Protein AF-A0A958GNP7-F1 (afdb_monomer)

Secondary structure (DSSP, 8-state):
---PPP----EE-TTS-EE--PPP-TT-EEEEEEEEEEEEEEETTEEEEEETTTEEEEE----HHHHHHHHHTTTSEEEEEEEEEE-SSSEEEEEEEEEEPPP-----

Structure (mmCIF, N/CA/C/O backbone):
data_AF-A0A958GNP7-F1
#
_entry.id   AF-A0A958GNP7-F1
#
loop_
_atom_site.group_PDB
_atom_site.id
_atom_site.type_symbol
_atom_site.label_atom_id
_atom_site.label_alt_id
_atom_site.label_comp_id
_atom_site.label_asym_id
_atom_site.label_entity_id
_atom_site.label_seq_id
_atom_site.pdbx_PDB_ins_code
_atom_site.Cartn_x
_atom_site.Cartn_y
_atom_site.Cartn_z
_atom_site.occupancy
_atom_site.B_iso_or_equiv
_atom_site.auth_seq_id
_atom_site.auth_comp_id
_atom_site.auth_asym_id
_atom_site.auth_atom_id
_atom_site.pdbx_PDB_model_num
ATOM 1 N N . MET A 1 1 ? -45.676 4.763 10.091 1.00 41.06 1 MET A N 1
ATOM 2 C CA . MET A 1 1 ? -45.450 4.295 8.708 1.00 41.06 1 MET A CA 1
ATOM 3 C C . MET A 1 1 ? -45.368 5.550 7.870 1.00 41.06 1 MET A C 1
ATOM 5 O O . MET A 1 1 ? -46.288 6.342 7.976 1.00 41.06 1 MET A O 1
ATOM 9 N N . GLU A 1 2 ? -44.311 5.912 7.168 1.00 41.28 2 GLU A N 1
ATOM 10 C CA . GLU A 1 2 ? -42.988 5.358 6.889 1.00 41.28 2 GLU A CA 1
ATOM 11 C C . GLU A 1 2 ? -42.055 6.581 6.868 1.00 41.28 2 GLU A C 1
ATOM 13 O O . GLU A 1 2 ? -42.448 7.650 6.404 1.00 41.28 2 GLU A O 1
ATOM 18 N N . GLN A 1 3 ? -40.865 6.460 7.456 1.00 43.28 3 GLN A N 1
ATOM 19 C CA . GLN A 1 3 ? -39.805 7.448 7.273 1.00 43.28 3 GLN A CA 1
ATOM 20 C C . GLN A 1 3 ? -39.171 7.158 5.918 1.00 43.28 3 GLN A C 1
ATOM 22 O O . GLN A 1 3 ? -38.467 6.157 5.794 1.00 43.28 3 GLN A O 1
ATOM 27 N N . ASP A 1 4 ? -39.429 8.003 4.925 1.00 42.53 4 ASP A N 1
ATOM 28 C CA . ASP A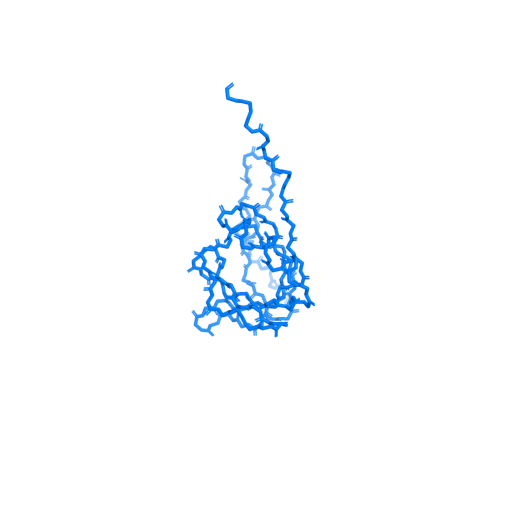 1 4 ? -38.684 7.953 3.672 1.00 42.53 4 ASP A CA 1
ATOM 29 C C . ASP A 1 4 ? -37.436 8.830 3.822 1.00 42.53 4 ASP A C 1
ATOM 31 O O . ASP A 1 4 ? -37.519 10.009 4.182 1.00 42.53 4 ASP A O 1
ATOM 35 N N . LYS A 1 5 ? -36.268 8.200 3.698 1.00 41.00 5 LYS A N 1
ATOM 36 C CA . LYS A 1 5 ? -34.962 8.799 3.980 1.00 41.00 5 LYS A CA 1
ATOM 37 C C . LYS A 1 5 ? -34.592 9.779 2.868 1.00 41.00 5 LYS A C 1
ATOM 39 O O . LYS A 1 5 ? -34.720 9.477 1.688 1.00 41.00 5 LYS A O 1
ATOM 44 N N . SER A 1 6 ? -34.067 10.930 3.272 1.00 45.16 6 SER A N 1
ATOM 45 C CA . SER A 1 6 ? -33.515 11.972 2.408 1.00 45.16 6 SER A CA 1
ATOM 46 C C . SER A 1 6 ? -32.480 11.400 1.419 1.00 45.16 6 SER A C 1
ATOM 48 O O . SER A 1 6 ? -31.610 10.641 1.855 1.00 45.16 6 SER A O 1
ATOM 50 N N . PRO A 1 7 ? -32.524 11.763 0.124 1.00 48.25 7 PRO A N 1
ATOM 51 C CA . PRO A 1 7 ? -31.568 11.279 -0.863 1.00 48.25 7 PRO A CA 1
ATOM 52 C C . PRO A 1 7 ? -30.202 11.907 -0.581 1.00 48.25 7 PRO A C 1
ATOM 54 O O . PRO A 1 7 ? -30.038 13.123 -0.661 1.00 48.25 7 PRO A O 1
ATOM 57 N N . SER A 1 8 ? -29.228 11.080 -0.207 1.00 59.06 8 SER A N 1
ATOM 58 C CA . SER A 1 8 ? -27.822 11.473 -0.142 1.00 59.06 8 SER A CA 1
ATOM 59 C C . SER A 1 8 ? -27.361 11.933 -1.526 1.00 59.06 8 SER A C 1
ATOM 61 O O . SER A 1 8 ? -27.669 11.279 -2.518 1.00 59.06 8 SER A O 1
ATOM 63 N N . GLU A 1 9 ? -26.655 13.058 -1.572 1.00 55.03 9 GLU A N 1
ATOM 64 C CA . GLU A 1 9 ? -26.189 13.778 -2.761 1.00 55.03 9 GLU A CA 1
ATOM 65 C C . GLU A 1 9 ? -25.410 12.864 -3.721 1.00 55.03 9 GLU A C 1
ATOM 67 O O . GLU A 1 9 ? -24.232 12.568 -3.532 1.00 55.03 9 GLU A O 1
ATOM 72 N N . LEU A 1 10 ? -26.105 12.387 -4.747 1.00 58.25 10 LEU A N 1
ATOM 73 C CA . LEU A 1 10 ? -25.548 11.620 -5.848 1.00 58.25 10 LEU A CA 1
ATOM 74 C C . LEU A 1 10 ? -25.037 12.619 -6.899 1.00 58.25 10 LEU A C 1
ATOM 76 O O . LEU A 1 10 ? -25.832 13.219 -7.620 1.00 58.25 10 LEU A O 1
ATOM 80 N N . GLU A 1 11 ? -23.723 12.847 -6.949 1.00 62.84 11 GLU A N 1
ATOM 81 C CA . GLU A 1 11 ? -23.093 13.703 -7.965 1.00 62.84 11 GLU A CA 1
ATOM 82 C C . GLU A 1 11 ? -22.862 12.876 -9.239 1.00 62.84 11 GLU A C 1
ATOM 84 O O . GLU A 1 11 ? -22.162 11.866 -9.201 1.00 62.84 11 GLU A O 1
ATOM 89 N N . GLU A 1 12 ? -23.450 13.271 -10.371 1.00 65.25 12 GLU A N 1
ATOM 90 C CA . GLU A 1 12 ? -23.103 12.692 -11.674 1.00 65.25 12 GLU A CA 1
ATOM 91 C C . GLU A 1 12 ? -21.797 13.317 -12.181 1.00 65.25 12 GLU A C 1
ATOM 93 O O . GLU A 1 12 ? -21.684 14.539 -12.302 1.00 65.25 12 GLU A O 1
ATOM 98 N N . ASP A 1 13 ? -20.791 12.488 -12.461 1.00 70.62 13 ASP A N 1
ATOM 99 C CA . ASP A 1 13 ? -19.534 12.951 -13.041 1.00 70.62 13 ASP A CA 1
ATOM 100 C C . ASP A 1 13 ? -19.658 13.232 -14.553 1.00 70.62 13 ASP A C 1
ATOM 102 O O . ASP A 1 13 ? -20.675 12.964 -15.198 1.00 70.62 13 ASP A O 1
ATOM 106 N N . SER A 1 14 ? -18.592 13.765 -15.161 1.00 70.00 14 SER A N 1
ATOM 107 C CA . SER A 1 14 ? -18.553 14.099 -16.595 1.00 70.00 14 SER A CA 1
ATOM 108 C C . SER A 1 14 ? -18.726 12.902 -17.542 1.00 70.00 14 SER A C 1
ATOM 110 O O . SER A 1 14 ? -18.823 13.096 -18.753 1.00 70.00 14 SER A O 1
ATOM 112 N N . PHE A 1 15 ? -18.730 11.679 -17.015 1.00 71.31 15 PHE A N 1
ATOM 113 C CA . PHE A 1 15 ? -18.902 10.436 -17.759 1.00 71.31 15 PHE A CA 1
ATOM 114 C C . PHE A 1 15 ? -20.272 9.787 -17.509 1.00 71.31 15 PHE A C 1
ATOM 116 O O . PHE A 1 15 ? -20.551 8.732 -18.079 1.00 71.31 15 PHE A O 1
ATOM 123 N N . GLY A 1 16 ? -21.141 10.427 -16.716 1.00 75.00 16 GLY A N 1
ATOM 124 C CA . GLY A 1 16 ? -22.467 9.918 -16.374 1.00 75.00 16 GLY A CA 1
ATOM 125 C C . GLY A 1 16 ? -22.442 8.840 -15.292 1.00 75.00 16 GLY A C 1
ATOM 126 O O . GLY A 1 16 ? -23.396 8.070 -15.181 1.00 75.00 16 GLY A O 1
ATOM 127 N N . PHE A 1 17 ? -21.362 8.745 -14.508 1.00 72.38 17 PHE A N 1
ATOM 128 C CA . PHE A 1 17 ? -21.338 7.890 -13.329 1.00 72.38 17 PHE A CA 1
ATOM 129 C C . PHE A 1 17 ? -21.873 8.644 -12.127 1.00 72.38 17 PHE A C 1
ATOM 131 O O . PHE A 1 17 ? -21.456 9.759 -11.827 1.00 72.38 17 PHE A O 1
ATOM 138 N N . THR A 1 18 ? -22.764 7.994 -11.396 1.00 70.38 18 THR A N 1
ATOM 139 C CA . THR A 1 18 ? -23.227 8.494 -10.115 1.00 70.38 18 THR A CA 1
ATOM 140 C C . THR A 1 18 ? -22.193 8.186 -9.035 1.00 70.38 18 THR A C 1
ATOM 142 O O . THR A 1 18 ? -21.936 7.023 -8.721 1.00 70.38 18 THR A O 1
ATOM 145 N N . VAL A 1 19 ? -21.599 9.226 -8.457 1.00 67.56 19 VAL A N 1
ATOM 146 C CA . VAL A 1 19 ? -20.618 9.115 -7.380 1.00 67.56 19 VAL A CA 1
ATOM 147 C C . VAL A 1 19 ? -21.337 9.243 -6.042 1.00 67.56 19 VAL A C 1
ATOM 149 O O . VAL A 1 19 ? -21.884 10.293 -5.709 1.00 67.56 19 VAL A O 1
ATOM 152 N N . ALA A 1 20 ? -21.316 8.169 -5.255 1.00 70.56 20 ALA A N 1
ATOM 153 C CA . ALA A 1 20 ? -21.733 8.194 -3.859 1.00 70.56 20 ALA A CA 1
ATOM 154 C C . ALA A 1 20 ? -20.497 8.364 -2.965 1.00 70.56 20 ALA A C 1
ATOM 156 O O . ALA A 1 20 ? -19.552 7.575 -3.038 1.00 70.56 20 ALA A O 1
ATOM 157 N N . ARG A 1 21 ? -20.490 9.399 -2.118 1.00 74.62 21 ARG A N 1
ATOM 158 C CA . ARG A 1 21 ? -19.479 9.556 -1.064 1.00 74.62 21 ARG A CA 1
ATOM 159 C C . ARG A 1 21 ? -19.946 8.797 0.172 1.00 74.62 21 ARG A C 1
ATOM 161 O O . ARG A 1 21 ? -20.782 9.287 0.923 1.00 74.62 21 ARG A O 1
ATOM 168 N N . GLU A 1 22 ? -19.404 7.605 0.375 1.00 79.19 22 GLU A N 1
ATOM 169 C CA . GLU A 1 22 ? -19.656 6.814 1.579 1.00 79.19 22 GLU A CA 1
ATOM 170 C C . GLU A 1 22 ? -18.464 6.865 2.537 1.00 79.19 22 GLU A C 1
ATOM 172 O O . GLU A 1 22 ? -17.311 7.050 2.141 1.00 79.19 22 GLU A O 1
ATOM 177 N N . THR A 1 23 ? -18.745 6.691 3.825 1.00 84.81 23 THR A N 1
ATOM 178 C CA . THR A 1 23 ? -17.714 6.443 4.833 1.00 84.81 23 THR A CA 1
ATOM 179 C C . THR A 1 23 ? -17.157 5.035 4.662 1.00 84.81 23 THR A C 1
ATOM 181 O O . THR A 1 23 ? -17.920 4.081 4.528 1.00 84.81 23 THR A O 1
ATOM 184 N N . VAL A 1 24 ? -15.834 4.889 4.715 1.00 89.81 24 VAL A N 1
ATOM 185 C CA . VAL A 1 24 ? -15.188 3.571 4.684 1.00 89.81 24 VAL A CA 1
ATOM 186 C C . VAL A 1 24 ? -15.503 2.774 5.953 1.00 89.81 24 VAL A C 1
ATOM 188 O O . VAL A 1 24 ? -15.487 3.317 7.057 1.00 89.81 24 VAL A O 1
ATOM 191 N N . GLU A 1 25 ? -15.775 1.479 5.803 1.00 94.62 25 GLU A N 1
ATOM 192 C CA . GLU A 1 25 ? -16.122 0.594 6.918 1.00 94.62 25 GLU A CA 1
ATOM 193 C C . GLU A 1 25 ? -14.965 -0.349 7.264 1.00 94.62 25 GLU A C 1
ATOM 195 O O . GLU A 1 25 ? -14.373 -0.979 6.384 1.00 94.62 25 GLU A O 1
ATOM 200 N N . ILE A 1 26 ? -14.679 -0.497 8.561 1.00 97.25 26 ILE A N 1
ATOM 201 C CA . ILE A 1 26 ? -13.700 -1.473 9.059 1.00 97.25 26 ILE A CA 1
ATOM 202 C C . ILE A 1 26 ? -14.145 -2.890 8.669 1.00 97.25 26 ILE A C 1
ATOM 204 O O . ILE A 1 26 ? -15.308 -3.261 8.816 1.00 97.25 26 ILE A O 1
ATOM 208 N N . GLY A 1 27 ? -13.202 -3.691 8.178 1.00 97.50 27 GLY A N 1
ATOM 209 C CA . GLY A 1 27 ? -13.417 -5.059 7.713 1.00 97.50 27 GLY A CA 1
ATOM 210 C C . GLY A 1 27 ? -13.855 -5.168 6.252 1.00 97.50 27 GLY A C 1
ATOM 211 O O . GLY A 1 27 ? -13.874 -6.277 5.720 1.00 97.50 27 GLY A O 1
ATOM 212 N N . LYS A 1 28 ? -14.168 -4.054 5.576 1.00 97.38 28 LYS A N 1
ATOM 213 C CA . LYS A 1 28 ? -14.470 -4.059 4.139 1.00 97.38 28 LYS A CA 1
ATOM 214 C C . LYS A 1 28 ? -13.220 -3.843 3.293 1.00 97.38 28 LYS A C 1
ATOM 216 O O . LYS A 1 28 ? -12.282 -3.150 3.691 1.00 97.38 28 LYS A O 1
ATOM 221 N N . THR A 1 29 ? -13.225 -4.456 2.112 1.00 96.75 29 THR A N 1
ATOM 222 C CA . THR A 1 29 ? -12.142 -4.376 1.129 1.00 96.75 29 THR A CA 1
ATOM 223 C C . THR A 1 29 ? -12.507 -3.404 0.018 1.00 96.75 29 THR A C 1
ATOM 225 O O . THR A 1 29 ? -13.575 -3.520 -0.581 1.00 96.75 29 THR A O 1
ATOM 228 N N . TYR A 1 30 ? -11.592 -2.489 -0.294 1.00 95.12 30 TYR A N 1
ATOM 229 C CA . TYR A 1 30 ? -11.768 -1.477 -1.327 1.00 95.12 30 TYR A CA 1
ATOM 230 C C . TYR A 1 30 ? -10.569 -1.457 -2.283 1.00 95.12 30 TYR A C 1
ATOM 232 O O . TYR A 1 30 ? -9.429 -1.670 -1.853 1.00 95.12 30 TYR A O 1
ATOM 240 N N . PRO A 1 31 ? -10.794 -1.184 -3.581 1.00 95.31 31 PRO A N 1
ATOM 241 C CA . PRO A 1 31 ? -9.724 -0.784 -4.477 1.00 95.31 31 PRO A CA 1
ATOM 242 C C . PRO A 1 31 ? -9.356 0.676 -4.195 1.00 95.31 31 PRO A C 1
ATOM 244 O O . PRO A 1 31 ? -10.169 1.583 -4.357 1.00 95.31 31 PRO A O 1
ATOM 247 N N . ILE A 1 32 ? -8.115 0.912 -3.792 1.00 95.00 32 ILE A N 1
ATOM 248 C CA . ILE A 1 32 ? -7.568 2.250 -3.583 1.00 95.00 32 ILE A CA 1
ATOM 249 C C . ILE A 1 32 ? -6.752 2.602 -4.820 1.00 95.00 32 ILE A C 1
ATOM 251 O O . ILE A 1 32 ? -5.785 1.917 -5.144 1.00 95.00 32 ILE A O 1
ATOM 255 N N . PHE A 1 33 ? -7.136 3.665 -5.518 1.00 94.56 33 PHE A N 1
ATOM 256 C CA . PHE A 1 3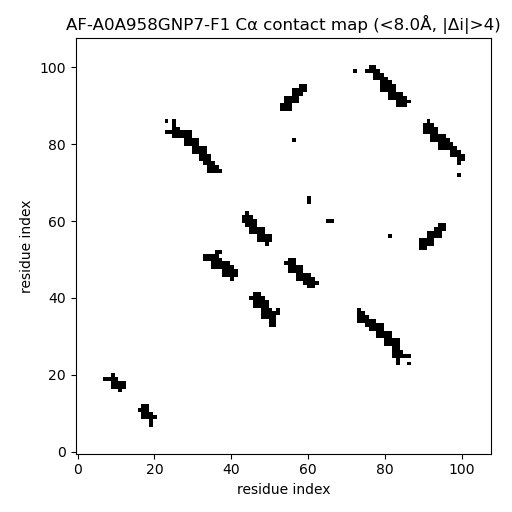3 ? -6.329 4.226 -6.595 1.00 94.56 33 PHE A CA 1
ATOM 257 C C . PHE A 1 33 ? -5.361 5.259 -6.017 1.00 94.56 33 PHE A C 1
ATOM 259 O O . PHE A 1 33 ? -5.769 6.183 -5.310 1.00 94.56 33 PHE A O 1
ATOM 266 N N . GLY A 1 34 ? -4.069 5.102 -6.285 1.00 94.06 34 GLY A N 1
ATOM 267 C CA . GLY A 1 34 ? -3.075 5.976 -5.680 1.00 94.06 34 GLY A CA 1
ATOM 268 C C . GLY A 1 34 ? -1.649 5.605 -6.018 1.00 94.06 34 GLY A C 1
ATOM 269 O O . GLY A 1 34 ? -1.390 4.864 -6.962 1.00 94.06 34 GLY A O 1
ATOM 270 N N . MET A 1 35 ? -0.728 6.108 -5.211 1.00 95.12 35 MET A N 1
ATOM 271 C CA . MET A 1 35 ? 0.700 5.827 -5.310 1.00 95.12 35 MET A CA 1
ATOM 272 C C . MET A 1 35 ? 1.295 5.657 -3.915 1.00 95.12 35 MET A C 1
ATOM 274 O O . MET A 1 35 ? 0.820 6.266 -2.953 1.00 95.12 35 MET A O 1
ATOM 278 N N . ILE A 1 36 ? 2.359 4.860 -3.814 1.00 95.94 36 ILE A N 1
ATOM 279 C CA . ILE A 1 36 ? 3.161 4.791 -2.589 1.00 95.94 36 ILE A CA 1
ATOM 280 C C . ILE A 1 36 ? 3.936 6.101 -2.465 1.00 95.94 36 ILE A C 1
ATOM 282 O O . ILE A 1 36 ? 4.733 6.429 -3.344 1.00 95.94 36 ILE A O 1
ATOM 286 N N . THR A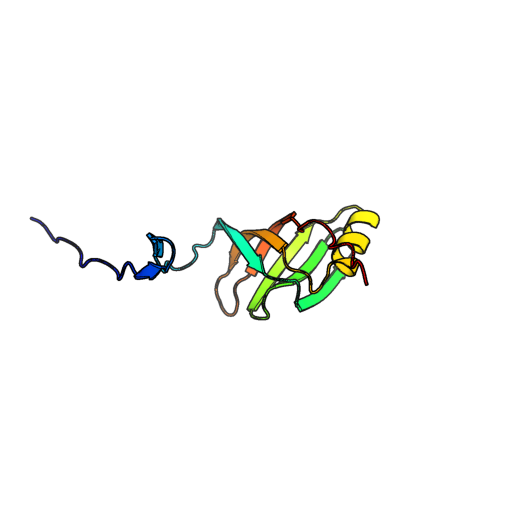 1 37 ? 3.700 6.834 -1.380 1.00 95.50 37 THR A N 1
ATOM 287 C CA . THR A 1 37 ? 4.345 8.117 -1.073 1.00 95.50 37 THR A CA 1
ATOM 288 C C . THR A 1 37 ? 5.512 7.971 -0.104 1.00 95.50 37 THR A C 1
ATOM 290 O O . THR A 1 37 ? 6.419 8.801 -0.113 1.00 95.50 37 THR A O 1
ATOM 293 N N . ALA A 1 38 ? 5.522 6.917 0.717 1.00 94.69 38 ALA A N 1
ATOM 294 C CA . ALA A 1 38 ? 6.641 6.585 1.593 1.00 94.69 38 ALA A CA 1
ATOM 295 C C . ALA A 1 38 ? 6.673 5.089 1.931 1.00 94.69 38 ALA A C 1
ATOM 297 O O . ALA A 1 38 ? 5.632 4.451 2.065 1.00 94.69 38 ALA A O 1
ATOM 298 N N . LEU A 1 39 ? 7.869 4.545 2.154 1.00 92.19 39 LEU A N 1
ATOM 299 C CA . LEU A 1 39 ? 8.064 3.251 2.811 1.00 92.19 39 LEU A CA 1
ATOM 300 C C . LEU A 1 39 ? 8.501 3.526 4.252 1.00 92.19 39 LEU A C 1
ATOM 302 O O . LEU A 1 39 ? 9.507 4.191 4.492 1.00 92.19 39 LEU A O 1
ATOM 306 N N . ARG A 1 40 ? 7.689 3.099 5.221 1.00 87.25 40 ARG A N 1
ATOM 307 C CA . ARG A 1 40 ? 7.875 3.395 6.652 1.00 87.25 40 ARG A CA 1
ATOM 308 C C . ARG A 1 40 ? 8.610 2.279 7.387 1.00 87.25 40 ARG A C 1
ATOM 310 O O . ARG A 1 40 ? 9.297 2.552 8.366 1.00 87.25 40 ARG A O 1
ATOM 317 N N . ASN A 1 41 ? 8.454 1.036 6.943 1.00 84.69 41 ASN A N 1
ATOM 318 C CA . ASN A 1 41 ? 9.130 -0.119 7.522 1.00 84.69 41 ASN A CA 1
ATOM 319 C C . ASN A 1 41 ? 9.319 -1.202 6.455 1.00 84.69 41 ASN A C 1
ATOM 321 O O .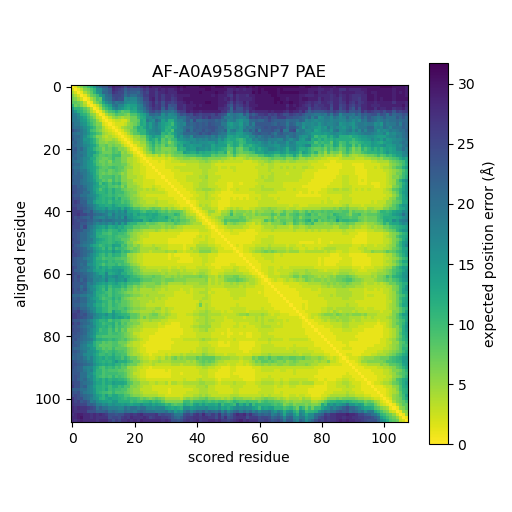 ASN A 1 41 ? 8.376 -1.514 5.734 1.00 84.69 41 ASN A O 1
ATOM 325 N N . GLU A 1 42 ? 10.518 -1.775 6.386 1.00 77.00 42 GLU A N 1
ATOM 326 C CA . GLU A 1 42 ? 10.928 -2.783 5.401 1.00 77.00 42 GLU A CA 1
ATOM 327 C C . GLU A 1 42 ? 11.469 -4.025 6.118 1.00 77.00 42 GLU A C 1
ATOM 329 O O . GLU A 1 42 ? 12.624 -4.424 5.949 1.00 77.00 42 GLU A O 1
ATOM 334 N N . ARG A 1 43 ? 10.661 -4.625 6.997 1.00 77.75 43 ARG A N 1
ATOM 335 C CA . ARG A 1 43 ? 11.059 -5.886 7.624 1.00 77.75 43 ARG A CA 1
ATOM 336 C C . ARG A 1 43 ? 10.871 -7.026 6.619 1.00 77.75 43 ARG A C 1
ATOM 338 O O . ARG A 1 43 ? 9.885 -7.037 5.884 1.00 77.75 43 ARG A O 1
ATOM 345 N N . PRO A 1 44 ? 11.769 -8.023 6.594 1.00 70.62 44 PRO A N 1
ATOM 346 C CA . PRO A 1 44 ? 11.546 -9.220 5.793 1.00 70.62 44 PRO A CA 1
ATOM 347 C C . PRO A 1 44 ? 10.186 -9.849 6.131 1.00 70.62 44 PRO A C 1
ATOM 349 O O . PRO A 1 44 ? 9.908 -10.131 7.296 1.00 70.62 44 PRO A O 1
ATOM 352 N N . GLY A 1 45 ? 9.335 -10.040 5.121 1.00 81.69 45 GLY A N 1
ATOM 353 C CA . GLY A 1 45 ? 7.989 -10.599 5.275 1.00 81.69 45 GLY A CA 1
ATOM 354 C C . GLY A 1 45 ? 6.867 -9.581 5.515 1.00 81.69 45 GLY A C 1
ATOM 355 O O . GLY A 1 45 ? 5.714 -9.908 5.235 1.00 81.69 45 GLY A O 1
ATOM 356 N N . GLU A 1 46 ? 7.169 -8.358 5.965 1.00 87.69 46 GLU A N 1
ATOM 357 C CA . GLU A 1 46 ? 6.164 -7.333 6.278 1.00 87.69 46 GLU A CA 1
ATOM 358 C C . GLU A 1 46 ? 6.664 -5.916 5.967 1.00 87.69 46 GLU A C 1
ATOM 360 O O . GLU A 1 46 ? 7.661 -5.439 6.513 1.00 87.69 46 GLU A O 1
ATOM 365 N N . ILE A 1 47 ? 5.911 -5.206 5.131 1.00 92.00 47 ILE A N 1
ATOM 366 C CA . ILE A 1 47 ? 6.193 -3.823 4.757 1.00 92.00 47 ILE A CA 1
ATOM 367 C C . ILE A 1 47 ? 5.051 -2.934 5.208 1.00 92.00 47 ILE A C 1
ATOM 369 O O . ILE A 1 47 ? 3.878 -3.284 5.075 1.00 92.00 47 ILE A O 1
ATOM 373 N N . VAL A 1 48 ? 5.411 -1.750 5.694 1.00 95.00 48 VAL A N 1
ATOM 374 C CA . VAL A 1 48 ? 4.461 -0.673 5.958 1.00 95.00 48 VAL A CA 1
ATOM 375 C C . VAL A 1 48 ? 4.738 0.450 4.973 1.00 95.00 48 VAL A C 1
ATOM 377 O O . VAL A 1 48 ? 5.818 1.044 4.992 1.00 95.00 48 VAL A O 1
ATOM 380 N N . ALA A 1 49 ? 3.765 0.733 4.116 1.00 95.25 49 ALA A N 1
ATOM 381 C CA . ALA A 1 49 ? 3.816 1.787 3.115 1.00 95.25 49 ALA A CA 1
ATOM 382 C C . ALA A 1 49 ? 2.766 2.862 3.411 1.00 95.25 49 ALA A C 1
ATOM 384 O O . ALA A 1 49 ? 1.720 2.593 3.992 1.00 95.25 49 ALA A O 1
ATOM 385 N N . GLU A 1 50 ? 3.041 4.085 2.986 1.00 96.56 50 GLU A N 1
ATOM 386 C CA . GLU A 1 50 ? 2.083 5.182 2.965 1.00 96.56 50 GLU A CA 1
ATOM 387 C C . GLU A 1 50 ? 1.552 5.342 1.541 1.00 96.56 50 GLU A C 1
ATOM 389 O O . GLU A 1 50 ? 2.338 5.392 0.593 1.00 96.56 50 GLU A O 1
ATOM 394 N N . ILE A 1 51 ? 0.231 5.414 1.392 1.00 96.00 51 ILE A N 1
ATOM 395 C CA . ILE A 1 51 ? -0.461 5.651 0.124 1.00 96.00 51 ILE A CA 1
ATOM 396 C C . ILE A 1 51 ? -1.143 7.019 0.202 1.00 96.00 51 ILE A C 1
ATOM 398 O O . ILE A 1 51 ? -1.818 7.330 1.188 1.00 96.00 51 ILE A O 1
ATOM 402 N N . ASN A 1 52 ? -0.978 7.837 -0.842 1.00 94.38 52 ASN A N 1
ATOM 403 C CA . ASN A 1 52 ? -1.600 9.164 -0.976 1.00 94.38 52 ASN A CA 1
ATOM 404 C C . ASN A 1 52 ? -1.448 10.058 0.279 1.00 94.38 52 ASN A C 1
ATOM 406 O O . ASN A 1 52 ? -2.376 10.785 0.639 1.00 94.38 52 ASN A O 1
ATOM 410 N N . HIS A 1 53 ? -0.313 9.976 0.985 1.00 92.25 53 HIS A N 1
ATOM 411 C CA . HIS A 1 53 ? -0.003 10.752 2.200 1.00 92.25 53 HIS A CA 1
ATOM 412 C C . HIS A 1 53 ? -0.956 10.596 3.399 1.00 92.25 53 HIS A C 1
ATOM 414 O O . HIS A 1 53 ? -0.848 11.347 4.367 1.00 92.25 53 HIS A O 1
ATOM 420 N N . SER A 1 54 ? -1.907 9.664 3.352 1.00 92.31 54 SER A N 1
ATOM 421 C CA . SER A 1 54 ? -3.012 9.612 4.325 1.00 92.31 54 SER A CA 1
ATOM 422 C C . SER A 1 54 ? -3.441 8.202 4.721 1.00 92.31 54 SER A C 1
ATOM 424 O O . SER A 1 54 ? -4.165 8.044 5.705 1.00 92.31 54 SER A O 1
ATOM 426 N N . ILE A 1 55 ? -2.986 7.181 3.992 1.00 96.06 55 ILE A N 1
ATOM 427 C CA . ILE A 1 55 ? -3.356 5.787 4.225 1.00 96.06 55 ILE A CA 1
ATOM 428 C C . ILE A 1 55 ? -2.102 4.995 4.579 1.00 96.06 55 ILE A C 1
ATOM 430 O O . ILE A 1 55 ? -1.148 4.954 3.804 1.00 96.06 55 ILE A O 1
ATOM 434 N N . THR A 1 56 ? -2.121 4.327 5.727 1.00 97.06 56 THR A N 1
ATOM 435 C CA . THR A 1 56 ? -1.058 3.404 6.135 1.00 97.06 56 THR A CA 1
ATOM 436 C C . THR A 1 56 ? -1.429 1.992 5.698 1.00 97.06 56 THR A C 1
ATOM 438 O O . THR A 1 56 ? -2.396 1.418 6.192 1.00 97.06 56 THR A O 1
ATOM 441 N N . ALA A 1 57 ? -0.662 1.414 4.780 1.00 96.88 57 ALA A N 1
ATOM 442 C CA . ALA A 1 57 ? -0.884 0.080 4.241 1.00 96.88 57 ALA A CA 1
ATOM 443 C C . ALA A 1 57 ? 0.154 -0.917 4.763 1.00 96.88 57 ALA A C 1
ATOM 445 O O . ALA A 1 57 ? 1.354 -0.752 4.544 1.00 96.88 57 ALA A O 1
ATOM 446 N N . LYS A 1 58 ? -0.321 -1.980 5.412 1.00 96.25 58 LYS A N 1
ATOM 447 C CA . LYS A 1 58 ? 0.478 -3.148 5.801 1.00 96.25 58 LYS A CA 1
ATOM 448 C C . LYS A 1 58 ? 0.410 -4.182 4.681 1.00 96.25 58 LYS A C 1
ATOM 450 O O . LYS A 1 58 ? -0.679 -4.511 4.214 1.00 96.25 58 LYS A O 1
ATOM 455 N N . MET A 1 59 ? 1.562 -4.666 4.227 1.00 93.75 59 MET A N 1
ATOM 456 C CA . MET A 1 59 ? 1.681 -5.623 3.125 1.00 93.75 59 MET A CA 1
ATOM 457 C C . MET A 1 59 ? 2.561 -6.795 3.540 1.00 93.75 59 MET A C 1
ATOM 459 O O . MET A 1 59 ? 3.683 -6.596 4.005 1.00 93.75 59 MET A O 1
ATOM 463 N N . SER A 1 60 ? 2.096 -8.021 3.310 1.00 91.19 60 SER A N 1
ATOM 464 C CA . SER A 1 60 ? 2.930 -9.213 3.468 1.00 91.19 60 SER A CA 1
ATOM 465 C C . SER A 1 60 ? 3.638 -9.532 2.154 1.00 91.19 60 SER A C 1
ATOM 467 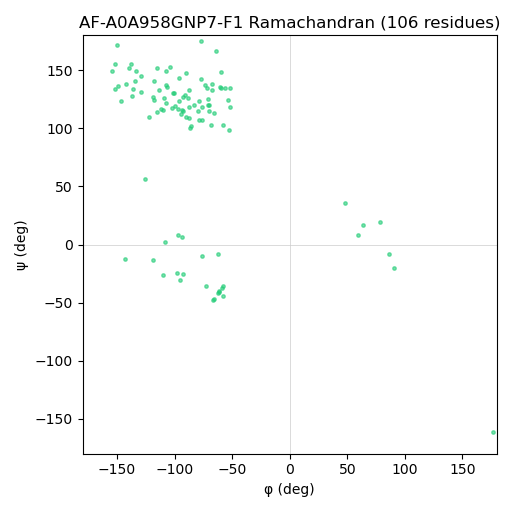O O . SER A 1 60 ? 3.005 -9.961 1.187 1.00 91.19 60 SER A O 1
ATOM 469 N N . ILE A 1 61 ? 4.957 -9.333 2.105 1.00 87.69 61 ILE A N 1
ATOM 470 C CA . ILE A 1 61 ? 5.780 -9.631 0.924 1.00 87.69 61 ILE A CA 1
ATOM 471 C C . ILE A 1 61 ? 6.867 -10.625 1.315 1.00 87.69 61 ILE A C 1
ATOM 473 O O . ILE A 1 61 ? 7.807 -10.302 2.032 1.00 87.69 61 ILE A O 1
ATOM 477 N N . SER A 1 62 ? 6.727 -11.854 0.825 1.00 85.50 62 SER A N 1
ATOM 478 C CA . SER A 1 62 ? 7.601 -12.985 1.155 1.00 85.50 62 SER A CA 1
ATOM 479 C C . SER A 1 62 ? 8.761 -13.194 0.172 1.00 85.50 62 SER A C 1
ATOM 481 O O . SER A 1 62 ? 9.418 -14.229 0.225 1.00 85.50 62 SER A O 1
ATOM 483 N N . SER A 1 63 ? 8.962 -12.285 -0.784 1.00 87.25 63 SER A N 1
ATOM 484 C CA . SER A 1 63 ? 9.943 -12.421 -1.867 1.00 87.25 63 SER A CA 1
ATOM 485 C C . SER A 1 63 ? 10.668 -11.101 -2.081 1.00 87.25 63 SER A C 1
ATOM 487 O O . SER A 1 63 ? 10.021 -10.076 -2.304 1.00 87.25 63 SER A O 1
ATOM 489 N N . ASP A 1 64 ? 11.998 -11.157 -2.065 1.00 86.38 64 ASP A N 1
ATOM 490 C CA . ASP A 1 64 ? 12.860 -9.988 -2.252 1.00 86.38 64 ASP A CA 1
ATOM 491 C C . ASP A 1 64 ? 12.637 -9.341 -3.627 1.00 86.38 64 ASP 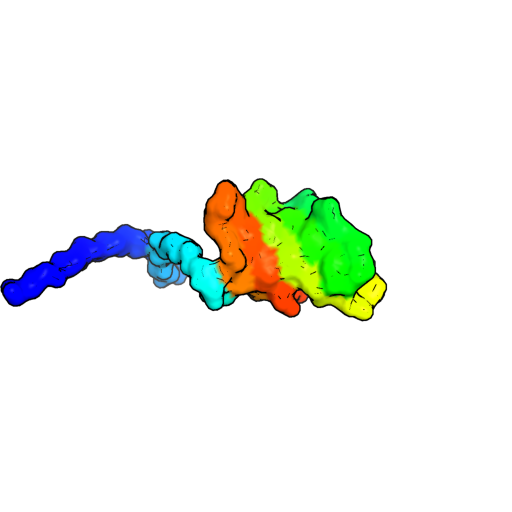A C 1
ATOM 493 O O . ASP A 1 64 ? 12.478 -8.130 -3.707 1.00 86.38 64 ASP A O 1
ATOM 497 N N . ASP A 1 65 ? 12.466 -10.131 -4.693 1.00 89.56 65 ASP A N 1
ATOM 498 C CA . ASP A 1 65 ? 12.165 -9.609 -6.038 1.00 89.56 65 ASP A CA 1
ATOM 499 C C . ASP A 1 65 ? 10.871 -8.778 -6.080 1.00 89.56 65 ASP A C 1
ATOM 501 O O . ASP A 1 65 ? 10.772 -7.769 -6.785 1.00 89.56 65 ASP A O 1
ATOM 505 N N . ARG A 1 66 ? 9.849 -9.187 -5.315 1.00 89.06 66 ARG A N 1
ATOM 506 C CA . ARG A 1 66 ? 8.583 -8.444 -5.213 1.00 89.06 66 ARG A CA 1
ATOM 507 C C . ARG A 1 66 ? 8.750 -7.164 -4.407 1.00 89.06 66 ARG A C 1
ATOM 509 O O . ARG A 1 66 ? 8.114 -6.166 -4.743 1.00 89.06 66 ARG A O 1
ATOM 516 N N . LEU A 1 67 ? 9.585 -7.192 -3.371 1.00 89.06 67 LEU A N 1
ATOM 517 C CA . LEU A 1 67 ? 9.921 -6.009 -2.590 1.00 89.06 67 LEU A CA 1
ATOM 518 C C . LEU A 1 67 ? 10.691 -4.995 -3.441 1.00 89.06 67 LEU A C 1
ATOM 520 O O . LEU A 1 67 ? 10.309 -3.829 -3.484 1.00 89.06 67 LEU A O 1
ATOM 524 N N . GLU A 1 68 ? 11.704 -5.438 -4.179 1.00 90.06 68 GLU A N 1
AT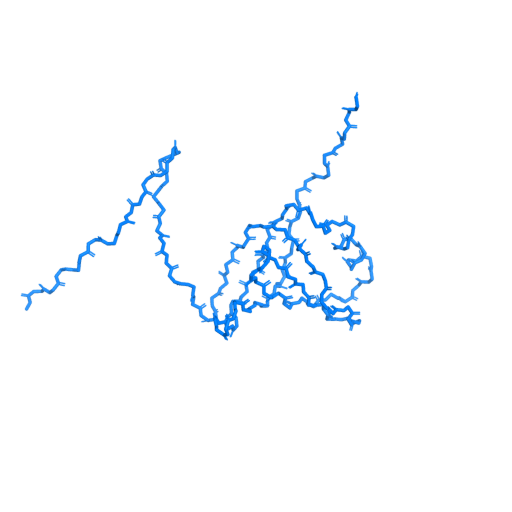OM 525 C CA . GLU A 1 68 ? 12.459 -4.574 -5.088 1.00 90.06 68 GLU A CA 1
ATOM 526 C C . GLU A 1 68 ? 11.565 -4.017 -6.200 1.00 90.06 68 GLU A C 1
ATOM 528 O O . GLU A 1 68 ? 11.578 -2.816 -6.451 1.00 90.06 68 GLU A O 1
ATOM 533 N N . THR A 1 69 ? 10.671 -4.832 -6.772 1.00 90.19 69 THR A N 1
ATOM 534 C CA . THR A 1 69 ? 9.665 -4.335 -7.726 1.00 90.19 69 THR A CA 1
ATOM 535 C C . THR A 1 69 ? 8.786 -3.246 -7.104 1.00 90.19 69 THR A C 1
ATOM 537 O O . THR A 1 69 ? 8.530 -2.225 -7.739 1.00 90.19 69 THR A O 1
ATOM 540 N N . LEU A 1 70 ? 8.317 -3.435 -5.867 1.00 90.75 70 LEU A N 1
ATOM 541 C CA . LEU A 1 70 ? 7.496 -2.443 -5.169 1.00 90.75 70 LEU A CA 1
ATOM 542 C C . LEU A 1 70 ? 8.258 -1.127 -4.960 1.00 90.75 70 LEU A C 1
ATOM 544 O O . LEU A 1 70 ? 7.679 -0.060 -5.144 1.00 90.75 70 LEU A O 1
ATOM 548 N N . LYS A 1 71 ? 9.547 -1.204 -4.608 1.00 90.62 71 LYS A N 1
ATOM 549 C CA . LYS A 1 71 ? 10.430 -0.043 -4.433 1.00 90.62 71 LYS A CA 1
ATOM 550 C C . LYS A 1 71 ? 10.691 0.684 -5.743 1.00 90.62 71 LYS A C 1
ATOM 552 O O . LYS A 1 71 ? 10.551 1.900 -5.792 1.00 90.62 71 LYS A O 1
ATOM 557 N N . GLU A 1 72 ? 11.028 -0.047 -6.806 1.00 92.25 72 GLU A N 1
ATOM 558 C CA . GLU A 1 72 ? 11.237 0.524 -8.142 1.00 92.25 72 GLU A CA 1
ATOM 559 C C . GLU A 1 72 ? 10.002 1.266 -8.646 1.00 92.25 72 GLU A C 1
ATOM 561 O O . GLU A 1 72 ? 10.116 2.253 -9.367 1.00 92.25 72 GLU A O 1
ATOM 566 N N . ARG A 1 73 ? 8.821 0.750 -8.298 1.00 92.06 73 ARG A N 1
ATOM 567 C CA . ARG A 1 73 ? 7.523 1.281 -8.717 1.00 92.06 73 ARG A CA 1
ATOM 568 C C . ARG A 1 73 ? 6.903 2.191 -7.657 1.00 92.06 73 ARG A C 1
ATOM 570 O O . ARG A 1 73 ? 5.740 2.575 -7.787 1.00 92.06 73 ARG A O 1
ATOM 577 N N . ALA A 1 74 ? 7.643 2.530 -6.601 1.00 88.19 74 ALA A N 1
ATOM 578 C CA . ALA A 1 74 ? 7.214 3.558 -5.669 1.00 88.19 74 ALA A CA 1
ATOM 579 C C . ALA A 1 74 ? 7.055 4.876 -6.437 1.00 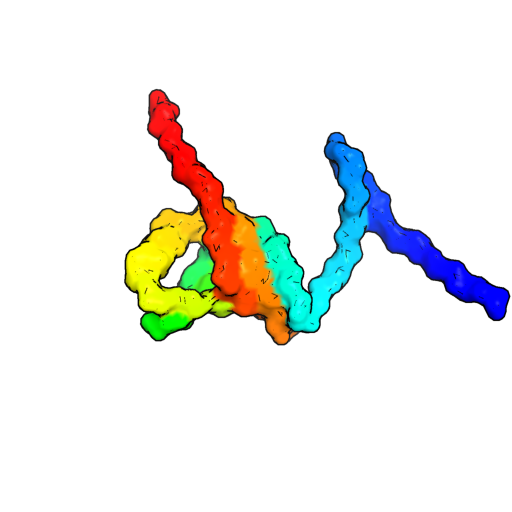88.19 74 ALA A C 1
ATOM 581 O O . ALA A 1 74 ? 7.757 5.125 -7.415 1.00 88.19 74 ALA A O 1
ATOM 582 N N . PHE A 1 75 ? 6.115 5.715 -6.011 1.00 90.44 75 PHE A N 1
ATOM 583 C CA . PHE A 1 75 ? 5.731 6.933 -6.732 1.00 90.44 75 PHE A CA 1
ATOM 584 C C . PHE A 1 75 ? 5.109 6.717 -8.117 1.00 90.44 75 PHE A C 1
ATOM 586 O O . PHE A 1 75 ? 4.969 7.663 -8.893 1.00 90.44 75 PHE A O 1
ATOM 593 N N . GLU A 1 76 ? 4.661 5.502 -8.411 1.00 92.88 76 GLU A N 1
ATOM 594 C CA . GLU A 1 76 ? 3.861 5.233 -9.594 1.00 92.88 76 GLU A CA 1
ATOM 595 C C . GLU A 1 76 ? 2.405 4.967 -9.245 1.00 92.88 76 GLU A C 1
ATOM 597 O O . GLU A 1 76 ? 2.083 4.434 -8.180 1.00 92.88 76 GLU A O 1
ATOM 602 N N . MET A 1 77 ? 1.520 5.329 -10.174 1.00 93.56 77 MET A N 1
ATOM 603 C CA . MET A 1 77 ? 0.096 5.072 -10.016 1.00 93.56 77 MET A CA 1
ATOM 604 C C . MET A 1 77 ? -0.186 3.571 -10.076 1.00 93.56 77 MET A C 1
ATOM 606 O O . MET A 1 77 ? 0.253 2.857 -10.985 1.00 93.56 77 MET A O 1
ATOM 610 N N . GLY A 1 78 ? -0.977 3.110 -9.118 1.00 94.44 78 GLY A N 1
ATOM 611 C CA . GLY A 1 78 ? -1.404 1.731 -8.989 1.00 94.44 78 GLY A CA 1
ATOM 612 C C . GLY A 1 78 ? -2.771 1.612 -8.330 1.00 94.44 78 GLY A C 1
ATOM 613 O O . GLY A 1 78 ? -3.356 2.583 -7.841 1.00 94.44 78 GLY A O 1
ATOM 614 N N . ILE A 1 79 ? -3.282 0.386 -8.345 1.00 96.56 79 ILE A N 1
ATOM 615 C CA . ILE A 1 79 ? -4.481 -0.009 -7.613 1.00 96.56 79 ILE A CA 1
ATOM 616 C C . ILE A 1 79 ? -4.048 -0.922 -6.469 1.00 96.56 79 ILE A C 1
ATOM 618 O O . ILE A 1 79 ? -3.380 -1.931 -6.697 1.00 96.56 79 ILE A O 1
ATOM 622 N N . PHE A 1 80 ? -4.455 -0.577 -5.253 1.00 96.62 80 PHE A N 1
ATOM 623 C CA . PHE A 1 80 ? -4.175 -1.322 -4.032 1.00 96.62 80 PHE A CA 1
ATOM 624 C C . PHE A 1 80 ? -5.477 -1.945 -3.542 1.00 96.62 80 PHE A C 1
ATOM 626 O O . PHE A 1 80 ? -6.420 -1.232 -3.207 1.00 96.62 80 PHE A O 1
ATOM 633 N N . VAL A 1 81 ? -5.556 -3.272 -3.525 1.00 96.94 81 VAL A N 1
ATOM 634 C CA . VAL A 1 81 ? -6.720 -3.987 -2.992 1.00 96.94 81 VAL A CA 1
ATOM 635 C C . VAL A 1 81 ? -6.496 -4.180 -1.500 1.00 96.94 81 VAL A C 1
ATOM 637 O O . VAL A 1 81 ? -5.618 -4.945 -1.091 1.00 96.94 81 VAL A O 1
ATOM 640 N N . ALA A 1 82 ? -7.258 -3.443 -0.697 1.00 97.12 82 ALA A N 1
ATOM 641 C CA . ALA A 1 82 ? -6.952 -3.240 0.710 1.00 97.12 82 ALA A CA 1
ATOM 642 C C . ALA A 1 82 ? -8.194 -3.368 1.594 1.00 97.12 82 ALA A C 1
ATOM 644 O O . ALA A 1 82 ? -9.241 -2.794 1.299 1.00 97.12 82 ALA A O 1
ATOM 645 N N . THR A 1 83 ? -8.062 -4.110 2.689 1.00 98.19 83 THR A N 1
ATOM 646 C CA . THR A 1 83 ? -9.085 -4.237 3.730 1.00 98.19 83 THR A CA 1
ATOM 647 C C . THR A 1 83 ? -8.837 -3.201 4.812 1.00 98.19 83 THR A C 1
ATOM 649 O O . THR A 1 83 ? -7.734 -3.125 5.346 1.00 98.19 83 THR A O 1
ATOM 652 N N . VAL A 1 84 ? -9.852 -2.406 5.145 1.00 97.88 84 VAL A N 1
ATOM 653 C CA . VAL A 1 84 ? -9.755 -1.382 6.193 1.00 97.88 84 VAL A CA 1
ATOM 654 C C . VAL A 1 84 ? -9.679 -2.057 7.556 1.00 97.88 84 VAL A C 1
ATOM 656 O O . VAL A 1 84 ? -10.562 -2.835 7.909 1.00 97.88 84 VAL A O 1
ATOM 659 N N . VAL A 1 85 ? -8.644 -1.745 8.333 1.00 98.06 85 VAL A N 1
ATOM 660 C CA . VAL A 1 85 ? -8.467 -2.270 9.698 1.00 98.06 85 VAL A CA 1
ATOM 661 C C . VAL A 1 85 ? -8.667 -1.201 10.768 1.00 98.06 85 VAL A C 1
ATOM 663 O O . VAL A 1 85 ? -9.094 -1.525 11.873 1.00 98.06 85 VAL A O 1
ATOM 666 N N . ALA A 1 86 ? -8.431 0.070 10.439 1.00 97.38 86 ALA A N 1
ATOM 667 C CA . ALA A 1 86 ? -8.749 1.203 11.301 1.00 97.38 86 ALA A CA 1
ATOM 668 C C . ALA A 1 86 ? -9.035 2.458 10.467 1.00 97.38 86 ALA A C 1
ATOM 670 O O . ALA A 1 86 ? -8.559 2.584 9.340 1.00 97.38 86 ALA A O 1
ATOM 671 N N . THR A 1 87 ? -9.802 3.391 11.028 1.00 94.88 87 THR A N 1
ATOM 672 C CA . THR A 1 87 ? -10.161 4.665 10.377 1.00 94.88 87 THR A CA 1
ATOM 673 C C . THR A 1 87 ? -9.676 5.897 11.142 1.00 94.88 87 THR A C 1
ATOM 675 O O . THR A 1 87 ? -9.663 6.985 10.576 1.00 94.88 87 THR A O 1
ATOM 678 N N . GLU A 1 88 ? -9.249 5.747 12.401 1.00 92.50 88 GLU A N 1
ATOM 679 C CA . GLU A 1 88 ? -8.785 6.837 13.266 1.00 92.50 88 GLU A CA 1
ATOM 680 C C . GLU A 1 88 ? -7.481 6.447 13.987 1.00 92.50 88 GLU A C 1
ATOM 682 O O . GLU A 1 88 ? -7.359 5.299 14.422 1.00 92.50 88 GLU A O 1
ATOM 687 N N . PRO A 1 89 ? -6.507 7.368 14.153 1.00 89.56 89 PRO A N 1
ATOM 688 C CA . PRO A 1 89 ? -6.487 8.758 13.667 1.00 89.56 89 PRO A CA 1
ATOM 689 C C . PRO A 1 89 ? -6.195 8.883 12.160 1.00 89.56 89 PRO A C 1
ATOM 691 O O . PRO A 1 89 ? -6.327 9.962 11.590 1.00 89.56 89 PRO A O 1
ATOM 694 N N . THR A 1 90 ? -5.794 7.787 11.520 1.00 91.12 90 THR A N 1
ATOM 695 C CA . THR A 1 90 ? -5.525 7.676 10.083 1.00 91.12 90 THR A CA 1
ATOM 696 C C . THR A 1 90 ? -6.099 6.367 9.570 1.00 91.12 90 THR A C 1
ATOM 698 O O . THR A 1 90 ? -6.212 5.409 10.336 1.00 91.12 90 THR A O 1
ATOM 701 N N . ILE A 1 91 ? -6.413 6.292 8.277 1.00 95.44 91 ILE A N 1
ATOM 702 C CA . ILE A 1 91 ? -6.890 5.044 7.685 1.00 95.44 91 ILE A CA 1
ATOM 703 C C . ILE A 1 91 ? -5.727 4.052 7.643 1.00 95.44 91 ILE A C 1
ATOM 705 O O . ILE A 1 91 ? -4.700 4.302 7.008 1.00 95.44 91 ILE A O 1
ATOM 709 N N . GLU A 1 92 ? -5.900 2.919 8.312 1.00 97.38 92 GLU A N 1
ATOM 710 C CA . GLU A 1 92 ? -4.995 1.782 8.227 1.00 97.38 92 GLU A CA 1
ATOM 711 C C . GLU A 1 92 ? -5.652 0.665 7.426 1.00 97.38 92 GLU A C 1
ATOM 713 O O . GLU A 1 92 ? -6.829 0.344 7.624 1.00 97.38 92 GLU A O 1
ATOM 718 N N . VAL A 1 93 ? -4.874 0.045 6.543 1.00 98.00 93 VAL A N 1
ATOM 719 C CA . VAL A 1 93 ? -5.338 -1.053 5.701 1.00 98.00 93 VAL A CA 1
ATOM 720 C C . VAL A 1 93 ? -4.357 -2.215 5.680 1.00 98.00 93 VAL A C 1
ATOM 722 O O . VAL A 1 93 ? -3.142 -2.033 5.742 1.00 98.00 93 VAL A O 1
ATOM 725 N N . GLU A 1 94 ? -4.892 -3.416 5.514 1.00 97.56 94 GLU A N 1
ATOM 726 C CA . GLU A 1 94 ? -4.138 -4.587 5.080 1.00 97.56 94 GLU A CA 1
ATOM 727 C C . GLU A 1 94 ? -4.273 -4.717 3.566 1.00 97.56 94 GLU A C 1
ATOM 729 O O . GLU A 1 94 ? -5.358 -4.967 3.038 1.00 97.56 94 GLU A O 1
ATOM 734 N N . CYS A 1 95 ? -3.171 -4.511 2.851 1.00 96.19 95 CYS A N 1
ATOM 735 C CA . CYS A 1 95 ? -3.142 -4.557 1.399 1.00 96.19 95 CYS A CA 1
ATOM 736 C C . CYS A 1 95 ? -2.660 -5.930 0.927 1.00 96.19 95 CYS A C 1
ATOM 738 O O . CYS A 1 95 ? -1.521 -6.334 1.165 1.00 96.19 95 CYS A O 1
ATOM 740 N N . SER A 1 96 ? -3.542 -6.638 0.223 1.00 93.50 96 SER A N 1
ATOM 741 C CA . SER A 1 96 ? -3.305 -8.001 -0.254 1.00 93.50 96 SER A CA 1
ATOM 742 C C . SER A 1 96 ? -2.736 -8.043 -1.668 1.00 93.50 96 SER A C 1
ATOM 744 O O . SER A 1 96 ? -2.098 -9.020 -2.056 1.00 93.50 96 SER A O 1
ATOM 746 N N . THR A 1 97 ? -2.988 -7.015 -2.480 1.00 93.56 97 THR A N 1
ATOM 747 C CA . THR A 1 97 ? -2.573 -6.979 -3.886 1.00 93.56 97 THR A CA 1
ATOM 748 C C . THR A 1 97 ? -2.297 -5.552 -4.334 1.00 93.56 97 THR A C 1
ATOM 750 O O . THR A 1 97 ? -3.093 -4.651 -4.078 1.00 93.56 97 THR A O 1
ATOM 753 N N . VAL A 1 98 ? -1.193 -5.374 -5.062 1.00 94.12 98 VAL A N 1
ATOM 754 C CA . VAL A 1 98 ? -0.839 -4.124 -5.739 1.00 94.12 98 VAL A CA 1
ATOM 755 C C . VAL A 1 98 ? -0.765 -4.387 -7.236 1.00 94.12 98 VAL A C 1
ATOM 757 O O . VAL A 1 98 ? -0.075 -5.305 -7.681 1.00 94.12 98 VAL A O 1
ATOM 760 N N . ILE A 1 99 ? -1.490 -3.590 -8.014 1.00 93.88 99 ILE A N 1
ATOM 761 C CA . ILE A 1 99 ? -1.547 -3.685 -9.470 1.00 93.88 99 ILE A CA 1
ATOM 762 C C . ILE A 1 99 ? -0.952 -2.407 -10.042 1.00 93.88 99 ILE A C 1
ATOM 764 O O . ILE A 1 99 ? -1.523 -1.327 -9.895 1.00 93.88 99 ILE A O 1
ATOM 768 N N . PHE A 1 100 ? 0.179 -2.536 -10.729 1.00 92.06 100 PHE A N 1
ATOM 769 C CA . PHE A 1 100 ? 0.780 -1.438 -11.476 1.00 92.06 100 PHE A CA 1
ATOM 770 C C . PHE A 1 100 ? 0.381 -1.509 -12.949 1.00 92.06 100 PHE A C 1
ATOM 772 O O . PHE A 1 100 ? 0.300 -2.590 -13.538 1.00 92.06 100 PHE A O 1
ATOM 779 N N . GLY A 1 101 ? 0.176 -0.344 -13.564 1.00 85.81 101 GLY A N 1
ATOM 780 C CA . GLY A 1 101 ? 0.033 -0.244 -15.014 1.00 85.81 101 GLY A CA 1
ATOM 781 C C . GLY A 1 101 ? 1.312 -0.659 -15.750 1.00 85.81 101 GLY A C 1
ATOM 782 O O . GLY A 1 101 ? 2.394 -0.772 -15.163 1.00 85.81 101 GLY A O 1
ATOM 783 N N . ARG A 1 102 ? 1.209 -0.865 -17.069 1.00 83.81 102 ARG A N 1
ATOM 784 C CA . ARG A 1 102 ? 2.386 -1.129 -17.914 1.00 83.81 102 ARG A CA 1
ATOM 785 C C . ARG A 1 102 ? 3.395 0.016 -17.757 1.00 83.81 102 ARG A C 1
ATOM 787 O O . ARG A 1 102 ? 2.995 1.176 -17.816 1.00 83.81 102 ARG A O 1
ATOM 794 N N . LYS A 1 103 ? 4.686 -0.308 -17.588 1.00 76.19 103 LYS A N 1
ATOM 795 C CA . LYS A 1 103 ? 5.781 0.677 -17.673 1.00 76.19 103 LYS A CA 1
ATOM 796 C C . LYS A 1 103 ? 5.614 1.420 -19.007 1.00 76.19 103 LYS A C 1
ATOM 798 O O . LYS A 1 103 ? 5.621 0.774 -20.057 1.00 76.19 103 LYS A O 1
ATOM 803 N N . GLN A 1 104 ? 5.394 2.738 -18.982 1.00 65.75 104 GLN A N 1
ATOM 804 C CA . GLN A 1 104 ? 5.416 3.517 -20.220 1.00 65.75 104 GLN A CA 1
ATOM 805 C C . GLN A 1 104 ? 6.849 3.459 -20.751 1.00 65.75 104 GLN A C 1
ATOM 807 O O . GLN A 1 104 ? 7.778 3.951 -20.114 1.00 65.75 104 GLN A O 1
ATOM 812 N N . ALA A 1 105 ? 7.043 2.801 -21.893 1.00 62.50 105 ALA A N 1
ATOM 813 C CA . ALA A 1 105 ? 8.290 2.916 -22.627 1.00 62.50 105 ALA A CA 1
ATOM 814 C C . ALA A 1 105 ? 8.340 4.348 -23.167 1.00 62.50 105 ALA A C 1
ATOM 816 O O . ALA A 1 105 ? 7.616 4.674 -24.106 1.00 62.50 105 ALA A O 1
ATOM 817 N N . HIS A 1 106 ? 9.129 5.217 -22.535 1.00 55.22 106 HIS A N 1
ATOM 818 C CA . HIS A 1 106 ? 9.445 6.521 -23.103 1.00 55.22 106 HIS A CA 1
ATOM 819 C C . HIS A 1 106 ? 10.109 6.291 -24.469 1.00 55.22 106 HIS A C 1
ATOM 821 O O . HIS A 1 106 ? 11.277 5.916 -24.540 1.00 55.22 106 HIS A O 1
ATOM 827 N N . TYR A 1 107 ? 9.361 6.492 -25.553 1.00 47.38 107 TYR A N 1
ATOM 828 C CA . TYR A 1 107 ? 9.964 6.891 -26.817 1.00 47.38 107 TYR A CA 1
ATOM 829 C C . TYR A 1 107 ? 10.284 8.377 -26.655 1.00 47.38 107 TYR A C 1
ATOM 831 O O . TYR A 1 107 ? 9.372 9.194 -26.525 1.00 47.38 107 TYR A O 1
ATOM 839 N N . ALA A 1 108 ? 11.578 8.662 -26.505 1.00 44.06 108 ALA A N 1
ATOM 840 C CA . ALA A 1 108 ? 12.135 10.009 -26.461 1.00 44.06 108 ALA A CA 1
ATOM 841 C C . ALA A 1 108 ? 11.925 10.751 -27.788 1.00 44.06 108 ALA A C 1
ATOM 843 O O . ALA A 1 108 ? 11.883 10.069 -28.840 1.00 44.06 108 ALA A O 1
#

Nearest PDB structures (foldseek):
  2pqa-assembly1_A  TM=6.973E-01  e=2.466E-02  Homo sapiens
  2n3s-assembly1_A  TM=4.637E-01  e=6.468E-02  Burkholderia thailandensis E264
  5okz-assembly4_b  TM=4.440E-01  e=1.697E-01  Saccharomyces cerevisiae S288C
  3l7z-assembly1_F  TM=4.408E-01  e=3.755E-01  Saccharolobus solfataricus
  4oo1-assembly1_H  TM=4.402E-01  e=3.974E-01  Saccharomyces cerevisi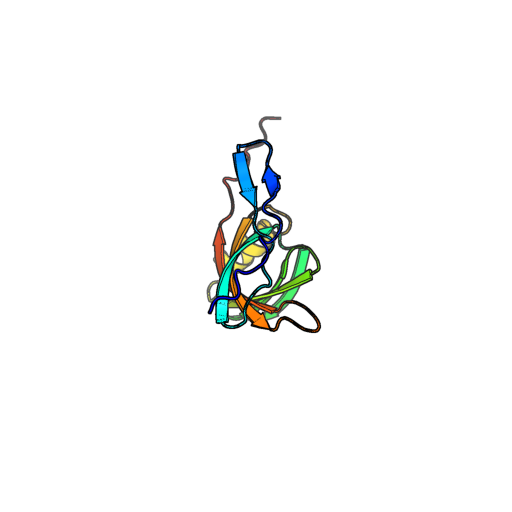ae S288C

Foldseek 3Di:
DDDDDDDQDQDQDPVRDTDDDDDDDAQDKDWDKFFFPDWPDDDAQWTWTDTPNFETEIEGDNDPVVVVVNVVCGVAIWIWTWGFHDPPPTTYTYTYDIGGDDDPPDPD

Radius of gyration: 17.52 Å; Cα contacts (8 Å, |Δi|>4): 189; chains: 1; bounding box: 58×27×40 Å

pLDDT: mean 83.9, std 16.22, range [41.0, 98.19]

Mean predicted aligned error: 9.09 Å

Solvent-accessible surface area (backbone atoms only — not comparable to full-atom values): 6531 Å² total; per-residue (Å²): 141,78,88,80,77,80,83,74,77,66,46,67,46,101,83,72,47,73,45,74,88,74,82,88,52,74,77,43,72,45,80,43,80,42,29,43,70,44,79,79,42,83,51,91,46,41,32,35,33,26,34,70,82,57,31,42,32,41,31,77,47,88,42,68,71,60,49,51,50,52,60,76,48,45,72,37,68,30,40,35,40,26,29,28,72,40,70,71,100,46,35,28,27,46,36,80,45,77,47,69,67,81,80,80,78,80,80,125

Sequence (108 aa):
MEQDKSPSELEEDSFGFTVARETVEIGKTYPIFGMITALRNERPGEIVAEINHSITAKMSISSDDRLETLKERAFEMGIFVATVVATEPTIEVECSTVIFGRKQAHYA